Protein AF-A0A662PPU7-F1 (afdb_monomer_lite)

Sequence (134 aa):
MDILRDFSPRLVGSVWRGIIKPRSDIDIEVDYVDPEPIKKRLIENGYALIEEGGVDVPEHLRQGSLWKIKVRTKLGNEAEIILKEHSWYLNPPKCDIFGDVKRGLRLSELLKVLKESPSKLFIPENAFSAARIH

Foldseek 3Di:
DVLCVVQFKFFFDQVLLLRDDVQDATEIEGADQDCPVVVVSCVVVPWAWDDKDADPDPPVVCLQFGMWTWTADPVRGIHIYTYGHPVCQVDADADPQQRHGRNGATPVRQVVCVVPPVSDGDGDPCNCVVVPDD

Radius of gyration: 15.66 Å; chains: 1; bounding box: 38×38×42 Å

Structure (mmCIF, N/CA/C/O backbone):
data_AF-A0A662PPU7-F1
#
_entry.id   AF-A0A662PPU7-F1
#
loop_
_atom_site.group_PDB
_atom_site.id
_atom_site.type_symbol
_atom_site.label_atom_id
_atom_site.label_alt_id
_atom_site.label_comp_id
_atom_site.label_asym_id
_atom_site.label_entity_id
_atom_site.label_seq_id
_atom_site.pdbx_PDB_ins_code
_atom_site.Cartn_x
_atom_site.Cartn_y
_atom_site.Cartn_z
_atom_site.occupancy
_atom_site.B_iso_or_equiv
_atom_site.auth_seq_id
_atom_site.auth_comp_id
_atom_site.auth_asym_id
_atom_site.auth_atom_id
_atom_site.pdbx_PDB_model_num
ATOM 1 N N . MET A 1 1 ? -8.923 2.705 -0.500 1.00 90.75 1 MET A N 1
ATOM 2 C CA . MET A 1 1 ? -8.850 1.415 -1.213 1.00 90.75 1 MET A CA 1
ATOM 3 C C . MET A 1 1 ? -9.865 1.332 -2.352 1.00 90.75 1 MET A C 1
ATOM 5 O O . MET A 1 1 ? -9.449 1.026 -3.454 1.00 90.75 1 MET A O 1
ATOM 9 N N . ASP A 1 2 ? -11.148 1.656 -2.142 1.00 93.69 2 ASP A N 1
ATOM 10 C CA . ASP A 1 2 ? -12.171 1.613 -3.211 1.00 93.69 2 ASP A CA 1
ATOM 11 C C . ASP A 1 2 ? -11.839 2.488 -4.438 1.00 93.69 2 ASP A C 1
ATOM 13 O O . ASP A 1 2 ? -11.918 2.026 -5.570 1.00 93.69 2 ASP A O 1
ATOM 17 N N . ILE A 1 3 ? -11.313 3.700 -4.223 1.00 95.12 3 ILE A N 1
ATOM 18 C CA . ILE A 1 3 ? -10.824 4.577 -5.307 1.00 95.12 3 ILE A CA 1
ATOM 19 C C . ILE A 1 3 ? -9.706 3.961 -6.170 1.00 95.12 3 ILE A C 1
ATOM 21 O O . ILE A 1 3 ? -9.435 4.457 -7.257 1.00 95.12 3 ILE A O 1
ATOM 25 N N . LEU A 1 4 ? -9.046 2.903 -5.687 1.00 96.69 4 LEU A N 1
ATOM 26 C CA . LEU A 1 4 ? -7.973 2.189 -6.381 1.00 96.69 4 LEU A CA 1
ATOM 27 C C . LEU A 1 4 ? -8.459 0.874 -7.007 1.00 96.69 4 LEU A C 1
ATOM 29 O O . LEU A 1 4 ? -7.630 0.076 -7.423 1.00 96.69 4 LEU A O 1
ATOM 33 N N . ARG A 1 5 ? -9.772 0.604 -7.049 1.00 96.12 5 ARG A N 1
ATOM 34 C CA . ARG A 1 5 ? -10.334 -0.705 -7.432 1.00 96.12 5 ARG A CA 1
ATOM 35 C C . ARG A 1 5 ? -9.873 -1.240 -8.788 1.00 96.12 5 ARG A C 1
ATOM 37 O O . ARG A 1 5 ? -9.730 -2.451 -8.923 1.00 96.12 5 ARG A O 1
ATOM 44 N N . ASP A 1 6 ? -9.609 -0.350 -9.739 1.00 95.69 6 ASP A N 1
ATOM 45 C CA . ASP A 1 6 ? -9.176 -0.704 -11.095 1.00 95.69 6 ASP A CA 1
ATOM 46 C C . ASP A 1 6 ? -7.718 -1.203 -11.134 1.00 95.69 6 ASP A C 1
ATOM 48 O O . ASP A 1 6 ? -7.287 -1.772 -12.131 1.00 95.69 6 ASP A O 1
ATOM 52 N N . PHE A 1 7 ? -6.972 -1.040 -10.035 1.00 96.12 7 PHE A N 1
ATOM 53 C CA . PHE A 1 7 ? -5.572 -1.451 -9.874 1.00 96.12 7 PHE A CA 1
ATOM 54 C C . PHE A 1 7 ? -5.420 -2.695 -8.978 1.00 96.12 7 PHE A C 1
ATOM 56 O O . PHE A 1 7 ? -4.365 -2.925 -8.388 1.00 96.12 7 PHE A O 1
ATOM 63 N N . SER A 1 8 ? -6.494 -3.481 -8.820 1.00 94.44 8 SER A N 1
ATOM 64 C CA . SER A 1 8 ? -6.525 -4.715 -8.014 1.00 94.44 8 SER A CA 1
ATOM 65 C C . SER A 1 8 ? -5.930 -4.562 -6.600 1.00 94.44 8 SER A C 1
ATOM 67 O O . SER A 1 8 ? -5.026 -5.310 -6.219 1.00 94.44 8 SER A O 1
ATOM 69 N N . PRO A 1 9 ? -6.426 -3.610 -5.788 1.00 96.00 9 PRO A N 1
ATOM 70 C CA . PRO A 1 9 ? -5.782 -3.246 -4.539 1.00 96.00 9 PRO A CA 1
ATOM 71 C C . PRO A 1 9 ? -5.914 -4.360 -3.497 1.00 96.00 9 PRO A C 1
ATOM 73 O O . PRO A 1 9 ? -6.948 -5.037 -3.401 1.00 96.00 9 PRO A O 1
ATOM 76 N N . ARG A 1 10 ? -4.896 -4.481 -2.643 1.00 94.62 10 ARG A N 1
ATOM 77 C CA . ARG A 1 10 ? -4.871 -5.369 -1.475 1.00 94.62 10 ARG A CA 1
ATOM 78 C C . ARG A 1 10 ? -4.472 -4.599 -0.227 1.00 94.62 10 ARG A C 1
ATOM 80 O O . ARG A 1 10 ? -3.463 -3.908 -0.231 1.00 94.62 10 ARG A O 1
ATOM 87 N N . LEU A 1 11 ? -5.249 -4.737 0.844 1.00 93.38 11 LEU A N 1
ATOM 88 C CA . LEU A 1 11 ? -4.864 -4.244 2.161 1.00 93.38 11 LEU A CA 1
ATOM 89 C C . LEU A 1 11 ? -3.853 -5.227 2.755 1.00 93.38 11 LEU A C 1
ATOM 91 O O . LEU A 1 11 ? -4.165 -6.412 2.913 1.00 93.38 11 LEU A O 1
ATOM 95 N N . VAL A 1 12 ? -2.657 -4.737 3.058 1.00 90.62 12 VAL A N 1
ATOM 96 C CA . VAL A 1 12 ? -1.553 -5.522 3.613 1.00 90.62 12 VAL A CA 1
ATOM 97 C C . VAL A 1 12 ? -1.052 -4.891 4.916 1.00 90.62 12 VAL A C 1
ATOM 99 O O . VAL A 1 12 ? -1.767 -4.120 5.558 1.00 90.62 12 VAL A O 1
ATOM 102 N N . GLY A 1 13 ? 0.116 -5.327 5.390 1.00 84.19 13 GLY A N 1
ATOM 103 C CA . GLY A 1 13 ? 0.721 -4.813 6.614 1.00 84.19 13 GLY A CA 1
ATOM 104 C C . GLY A 1 13 ? 0.041 -5.278 7.901 1.00 84.19 13 GLY A C 1
ATOM 105 O O . GLY A 1 13 ? -0.490 -6.387 7.991 1.00 84.19 13 GLY A O 1
ATOM 106 N N . SER A 1 14 ? 0.111 -4.449 8.937 1.00 77.62 14 SER A N 1
ATOM 107 C CA . SER A 1 14 ? -0.389 -4.801 10.276 1.00 77.62 14 SER A CA 1
ATOM 108 C C . SER A 1 14 ? -1.902 -4.591 10.428 1.00 77.62 14 SER A C 1
ATOM 110 O O . SER A 1 14 ? -2.569 -5.348 11.139 1.00 77.62 14 SER A O 1
ATOM 112 N N . VAL A 1 15 ? -2.468 -3.632 9.689 1.00 78.75 15 VAL A N 1
ATOM 113 C CA . VAL A 1 15 ? -3.876 -3.228 9.810 1.00 78.75 15 VAL A CA 1
ATOM 114 C C . VAL A 1 15 ? -4.832 -4.348 9.408 1.00 78.75 15 VAL A C 1
ATOM 116 O O . VAL A 1 15 ? -5.763 -4.640 10.155 1.00 78.75 15 VAL A O 1
ATOM 119 N N . TRP A 1 16 ? -4.596 -5.047 8.291 1.00 79.25 16 TRP A N 1
ATOM 120 C CA . TRP A 1 16 ? -5.466 -6.175 7.915 1.00 79.25 16 TRP A CA 1
ATOM 121 C C . TRP A 1 16 ? -5.335 -7.376 8.856 1.00 79.25 16 TRP A C 1
ATOM 123 O O . TRP A 1 16 ? -6.227 -8.214 8.880 1.00 79.25 16 TRP A O 1
ATOM 133 N N . ARG A 1 17 ? -4.259 -7.468 9.650 1.00 79.88 17 ARG A N 1
ATOM 134 C CA . ARG A 1 17 ? -4.137 -8.462 10.730 1.00 79.88 17 ARG A CA 1
ATOM 135 C C . ARG A 1 17 ? -4.965 -8.087 11.960 1.00 79.88 17 ARG A C 1
ATOM 137 O O . ARG A 1 17 ? -5.052 -8.890 12.887 1.00 79.88 17 ARG A O 1
ATOM 144 N N . GLY A 1 18 ? -5.573 -6.899 11.958 1.00 71.38 18 GLY A N 1
ATOM 145 C CA . GLY A 1 18 ? -6.276 -6.302 13.089 1.00 71.38 18 GLY A CA 1
ATOM 146 C C . GLY A 1 18 ? -5.328 -5.792 14.180 1.00 71.38 18 GLY A C 1
ATOM 147 O O . GLY A 1 18 ? -5.757 -5.517 15.296 1.00 71.38 18 GLY A O 1
ATOM 148 N N . ILE A 1 19 ? -4.034 -5.655 13.867 1.00 75.00 19 ILE A N 1
ATOM 149 C CA . ILE A 1 19 ? -3.017 -5.134 14.781 1.00 75.00 19 ILE A CA 1
ATOM 150 C C . ILE A 1 19 ? -2.822 -3.653 14.459 1.00 75.00 19 ILE A C 1
ATOM 152 O O . ILE A 1 19 ? -2.047 -3.298 13.575 1.00 75.00 19 ILE A O 1
ATOM 156 N N . ILE A 1 20 ? -3.536 -2.787 15.177 1.00 73.94 20 ILE A N 1
ATOM 157 C CA . ILE A 1 20 ? -3.475 -1.332 14.995 1.00 73.94 20 ILE A CA 1
ATOM 158 C C . ILE A 1 20 ? -2.755 -0.721 16.199 1.00 73.94 20 ILE A C 1
ATOM 160 O O . ILE A 1 20 ? -3.192 -0.875 17.339 1.00 73.94 20 ILE A O 1
ATOM 164 N N . LYS A 1 21 ? -1.644 -0.026 15.953 1.00 72.62 21 LYS A N 1
ATOM 165 C CA . LYS A 1 21 ? -0.910 0.760 16.953 1.00 72.62 21 LYS A CA 1
ATOM 166 C C . LYS A 1 21 ? -1.165 2.254 16.723 1.00 72.62 21 LYS A C 1
ATOM 168 O O . LYS A 1 21 ? -1.486 2.653 15.603 1.00 72.62 21 LYS A O 1
ATOM 173 N N . PRO A 1 22 ? -0.991 3.118 17.741 1.00 62.44 22 PRO A N 1
ATOM 174 C CA . PRO A 1 22 ? -0.925 4.555 17.509 1.00 62.44 22 PRO A CA 1
ATOM 175 C C . PRO A 1 22 ? 0.182 4.835 16.483 1.00 62.44 22 PRO A C 1
ATOM 177 O O . PRO A 1 22 ? 1.336 4.494 16.742 1.00 62.44 22 PRO A O 1
ATOM 180 N N . ARG A 1 23 ? -0.174 5.441 15.339 1.00 68.44 23 ARG A N 1
ATOM 181 C CA . ARG A 1 23 ? 0.670 5.668 14.140 1.00 68.44 23 ARG A CA 1
ATOM 182 C C . ARG A 1 23 ? 0.813 4.500 13.155 1.00 68.44 23 ARG A C 1
ATOM 184 O O . ARG A 1 23 ? 1.655 4.599 12.272 1.00 68.44 23 ARG A O 1
ATOM 191 N N . SER A 1 24 ? 0.017 3.436 13.265 1.00 70.25 24 SER A N 1
ATOM 192 C CA . SER A 1 24 ? -0.115 2.494 12.147 1.00 70.25 24 SER A CA 1
ATOM 193 C C . SER A 1 24 ? -0.587 3.248 10.904 1.00 70.25 24 SER A C 1
ATOM 195 O O . SER A 1 24 ? -1.620 3.919 10.933 1.00 70.25 24 SER A O 1
ATOM 197 N N . ASP A 1 25 ? 0.179 3.135 9.833 1.00 79.00 25 ASP A N 1
ATOM 198 C CA . ASP A 1 25 ? -0.202 3.499 8.481 1.00 79.00 25 ASP A CA 1
ATOM 199 C C . ASP A 1 25 ? -1.098 2.421 7.858 1.00 79.00 25 ASP A C 1
ATOM 201 O O . ASP A 1 25 ? -1.152 1.266 8.287 1.00 79.00 25 ASP A O 1
ATOM 205 N N . ILE A 1 26 ? -1.892 2.836 6.871 1.00 89.44 26 ILE A N 1
ATOM 206 C CA . ILE A 1 26 ? -2.692 1.921 6.059 1.00 89.44 26 ILE A CA 1
ATOM 207 C C . ILE A 1 26 ? -1.829 1.480 4.879 1.00 89.44 26 ILE A C 1
ATOM 209 O O . ILE A 1 26 ? -1.626 2.265 3.954 1.00 89.44 26 ILE A O 1
ATOM 213 N N . ASP A 1 27 ? -1.380 0.228 4.893 1.00 92.56 27 ASP A N 1
ATOM 214 C CA . ASP A 1 27 ? -0.577 -0.342 3.811 1.00 92.56 27 ASP A CA 1
ATOM 215 C C . ASP A 1 27 ? -1.462 -0.949 2.715 1.00 92.56 27 ASP A C 1
ATOM 217 O O . ASP A 1 27 ? -2.263 -1.862 2.956 1.00 92.56 27 ASP A O 1
ATOM 221 N N . ILE A 1 28 ? -1.312 -0.463 1.487 1.00 95.50 28 ILE A N 1
ATOM 222 C CA . ILE A 1 28 ? -2.025 -0.954 0.308 1.00 95.50 28 ILE A CA 1
ATOM 223 C C . ILE A 1 28 ? -1.005 -1.368 -0.750 1.00 95.50 28 ILE A C 1
ATOM 225 O O . ILE A 1 28 ? -0.137 -0.595 -1.130 1.00 95.50 28 ILE A O 1
ATOM 229 N N . GLU A 1 29 ? -1.153 -2.571 -1.287 1.00 96.00 29 GLU A N 1
ATOM 230 C CA . GLU A 1 29 ? -0.448 -3.000 -2.495 1.00 96.00 29 GLU A CA 1
ATOM 231 C C . GLU A 1 29 ? -1.384 -2.917 -3.705 1.00 96.00 29 GLU A C 1
ATOM 233 O O . GLU A 1 29 ? -2.584 -3.180 -3.582 1.00 96.00 29 GLU A O 1
ATOM 238 N N . VAL A 1 30 ? -0.841 -2.581 -4.873 1.00 97.19 30 VAL A N 1
ATOM 239 C CA . VAL A 1 30 ? -1.560 -2.575 -6.155 1.00 97.19 30 VAL A CA 1
ATOM 240 C C . VAL A 1 30 ? -0.759 -3.306 -7.227 1.00 97.19 30 VAL A C 1
ATOM 242 O O . VAL A 1 30 ? 0.466 -3.198 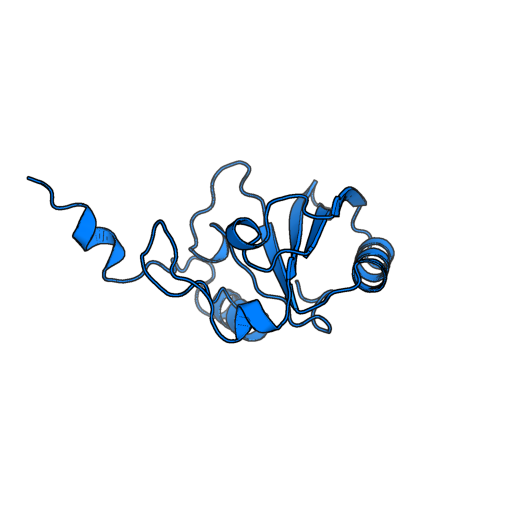-7.286 1.00 97.19 30 VAL A O 1
ATOM 245 N N . ASP A 1 31 ? -1.473 -4.031 -8.083 1.00 95.06 31 ASP A N 1
ATOM 246 C CA . ASP A 1 31 ? -0.907 -4.786 -9.202 1.00 95.06 31 ASP A CA 1
ATOM 247 C C . ASP A 1 31 ? -0.855 -3.895 -10.443 1.00 95.06 31 ASP A C 1
ATOM 249 O O . ASP A 1 31 ? -1.758 -3.893 -11.286 1.00 95.06 31 ASP A O 1
ATOM 253 N N . TYR A 1 32 ? 0.147 -3.020 -10.470 1.00 95.69 32 TYR A 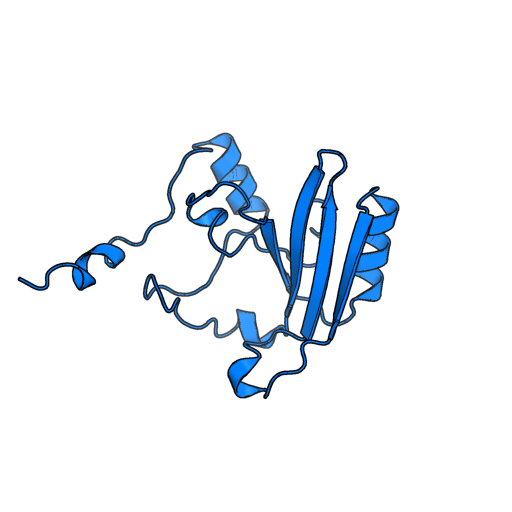N 1
ATOM 254 C CA . TYR A 1 32 ? 0.296 -2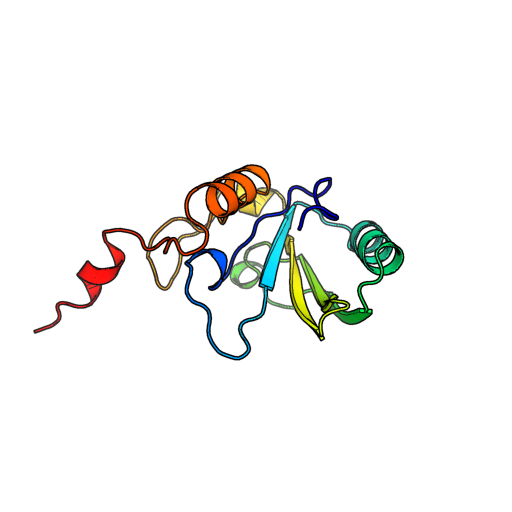.007 -11.502 1.00 95.69 32 TYR A CA 1
ATOM 255 C C . TYR A 1 32 ? 1.728 -1.476 -11.523 1.00 95.69 32 TYR A C 1
ATOM 257 O O . TYR A 1 32 ? 2.350 -1.330 -10.474 1.00 95.69 32 TYR A O 1
ATOM 265 N N . VAL A 1 33 ? 2.244 -1.168 -12.712 1.00 94.19 33 VAL A N 1
ATOM 266 C CA . VAL A 1 33 ? 3.654 -0.776 -12.895 1.00 94.19 33 VAL A CA 1
ATOM 267 C C . VAL A 1 33 ? 3.856 0.730 -13.058 1.00 94.19 33 VAL A C 1
ATOM 269 O O . VAL A 1 33 ? 4.899 1.245 -12.668 1.00 94.19 33 VAL A O 1
ATOM 272 N N . ASP A 1 34 ? 2.867 1.442 -13.605 1.00 96.31 34 ASP A N 1
ATOM 273 C CA . ASP A 1 34 ? 2.953 2.881 -13.874 1.00 96.31 34 ASP A CA 1
ATOM 274 C C . ASP A 1 34 ? 2.333 3.697 -12.718 1.00 96.31 34 ASP A C 1
ATOM 276 O O . ASP A 1 34 ? 1.131 3.588 -12.462 1.00 96.31 34 ASP A O 1
ATOM 280 N N . PRO A 1 35 ? 3.100 4.527 -11.991 1.00 97.25 35 PRO A N 1
ATOM 281 C CA . PRO A 1 35 ? 2.560 5.318 -10.888 1.00 97.25 35 PRO A CA 1
ATOM 282 C C . PRO A 1 35 ? 1.591 6.424 -11.328 1.00 97.25 35 PRO A C 1
ATOM 284 O O . PRO A 1 35 ? 0.744 6.826 -10.526 1.00 97.25 35 PRO A O 1
ATOM 287 N N . GLU A 1 36 ? 1.663 6.926 -12.564 1.00 97.69 36 GLU A N 1
ATOM 288 C CA . GLU A 1 36 ? 0.939 8.142 -12.964 1.00 97.69 36 GLU A CA 1
ATOM 289 C C . GLU A 1 36 ? -0.596 8.015 -12.887 1.00 97.69 36 GLU A C 1
ATOM 291 O O . GLU A 1 36 ? -1.235 8.875 -12.264 1.00 97.69 36 GLU A O 1
ATOM 296 N N . PRO A 1 37 ? -1.239 6.947 -13.408 1.00 97.88 37 PRO A N 1
ATOM 297 C CA . PRO A 1 37 ? -2.687 6.770 -13.292 1.00 97.88 37 PRO A CA 1
ATOM 298 C C . PRO A 1 37 ? -3.168 6.691 -11.841 1.00 97.88 37 PRO A C 1
ATOM 300 O O . PRO A 1 37 ? -4.241 7.204 -11.509 1.00 97.88 37 PRO A O 1
ATOM 303 N N . ILE A 1 38 ? -2.369 6.083 -10.962 1.00 97.88 38 ILE A N 1
ATOM 304 C CA . ILE A 1 38 ? -2.688 5.956 -9.539 1.00 97.88 38 ILE A CA 1
ATOM 305 C C . ILE A 1 38 ? -2.572 7.317 -8.849 1.00 97.88 38 ILE A C 1
ATOM 307 O O . ILE A 1 38 ? -3.488 7.713 -8.126 1.00 97.88 38 ILE A O 1
ATOM 311 N N . LYS A 1 39 ? -1.491 8.067 -9.098 1.00 97.69 39 LYS A N 1
ATOM 312 C CA . LYS A 1 39 ? -1.302 9.416 -8.542 1.00 97.69 39 LYS A CA 1
ATOM 313 C C . LYS A 1 39 ? -2.407 10.360 -8.962 1.00 97.69 39 LYS A C 1
ATOM 315 O O . LYS A 1 39 ? -3.007 11.013 -8.109 1.00 97.69 39 LYS A O 1
ATOM 320 N N . LYS A 1 40 ? -2.723 10.381 -10.257 1.00 97.50 40 LYS A N 1
ATOM 321 C CA . LYS A 1 40 ? -3.823 11.178 -10.796 1.00 97.50 40 LYS A CA 1
ATOM 322 C C . LYS A 1 40 ? -5.131 10.847 -10.079 1.00 97.50 40 LYS A C 1
ATOM 324 O O . LYS A 1 40 ? -5.786 11.750 -9.564 1.00 97.50 40 LYS A O 1
ATOM 329 N N . ARG A 1 41 ? -5.459 9.556 -9.945 1.00 97.62 41 ARG A N 1
ATOM 330 C CA . ARG A 1 41 ? -6.658 9.099 -9.230 1.00 97.62 41 ARG A CA 1
ATOM 331 C C . ARG A 1 41 ? -6.678 9.565 -7.772 1.00 97.62 41 ARG A C 1
ATOM 333 O O . ARG A 1 41 ? -7.722 10.002 -7.293 1.00 97.62 41 ARG A O 1
ATOM 340 N N . LEU A 1 42 ? -5.554 9.476 -7.062 1.00 96.69 42 LEU A N 1
ATOM 341 C CA . LEU A 1 42 ? -5.436 9.913 -5.667 1.00 96.69 42 LEU A CA 1
ATOM 342 C C . LEU A 1 42 ? -5.666 11.426 -5.531 1.00 96.69 42 LEU A C 1
ATOM 344 O O . LEU A 1 42 ? -6.487 11.851 -4.716 1.00 96.69 42 LEU A O 1
ATOM 348 N N . ILE A 1 43 ? -5.005 12.232 -6.360 1.00 95.81 43 ILE A N 1
ATOM 349 C CA . ILE A 1 43 ? -5.113 13.696 -6.329 1.00 95.81 43 ILE A CA 1
ATOM 350 C C . ILE A 1 43 ? -6.542 14.144 -6.665 1.00 95.81 43 ILE A C 1
ATOM 352 O O . ILE A 1 43 ? -7.129 14.926 -5.917 1.00 95.81 43 ILE A O 1
ATOM 356 N N . GLU A 1 44 ? -7.145 13.595 -7.725 1.00 96.62 44 GLU A N 1
ATOM 357 C CA . GLU A 1 44 ? -8.526 13.903 -8.136 1.00 96.62 44 GLU A CA 1
ATOM 358 C C . GLU A 1 44 ? -9.559 13.582 -7.043 1.00 96.62 44 GLU A C 1
ATOM 360 O O . GLU A 1 44 ? -10.603 14.225 -6.960 1.00 96.62 44 GLU A O 1
ATOM 365 N N . ASN A 1 45 ? -9.261 12.621 -6.163 1.00 95.81 45 ASN A N 1
ATOM 366 C CA . ASN A 1 45 ? -10.125 12.245 -5.041 1.00 95.81 45 ASN A CA 1
ATOM 367 C C . ASN A 1 45 ? -9.781 12.981 -3.727 1.00 95.81 45 ASN A C 1
ATOM 369 O O . ASN A 1 45 ? -10.364 12.702 -2.675 1.00 95.81 45 ASN A O 1
ATOM 373 N N . GLY A 1 46 ? -8.879 13.966 -3.777 1.00 94.44 46 GLY A N 1
ATOM 374 C CA . GLY A 1 46 ? -8.550 14.845 -2.656 1.00 94.44 46 GLY A CA 1
ATOM 375 C C . GLY A 1 46 ? -7.635 14.217 -1.605 1.00 94.44 46 GLY A C 1
ATOM 376 O O . GLY A 1 46 ? -7.736 14.574 -0.429 1.00 94.44 46 GLY A O 1
ATOM 377 N N . TYR A 1 47 ? -6.780 13.277 -2.008 1.00 95.69 47 TYR A N 1
ATOM 378 C CA . TYR A 1 47 ? -5.668 12.799 -1.189 1.00 95.69 47 TYR A CA 1
ATOM 379 C C . TYR A 1 47 ? -4.458 13.712 -1.404 1.00 95.69 47 TYR A C 1
ATOM 381 O O . TYR A 1 47 ? -4.095 14.011 -2.541 1.00 95.69 47 TYR A O 1
ATOM 389 N N . ALA A 1 48 ? -3.823 14.149 -0.318 1.00 96.50 48 ALA A N 1
ATOM 390 C CA . ALA A 1 48 ? -2.604 14.945 -0.404 1.00 96.50 48 ALA A CA 1
ATOM 391 C C . ALA A 1 48 ? -1.402 14.016 -0.592 1.00 96.50 48 ALA A C 1
ATOM 393 O O . ALA A 1 48 ? -1.151 13.162 0.260 1.00 96.50 48 ALA A O 1
ATOM 394 N N . LEU A 1 49 ? -0.663 14.184 -1.688 1.00 96.88 49 LEU A N 1
ATOM 395 C CA . LEU A 1 49 ? 0.592 13.473 -1.917 1.00 96.88 49 LEU A CA 1
ATOM 396 C C . LEU A 1 49 ? 1.653 13.996 -0.938 1.00 96.88 49 LEU A C 1
ATOM 398 O O . LEU A 1 49 ? 1.923 15.194 -0.907 1.00 96.88 49 LEU A O 1
ATOM 402 N N . ILE A 1 50 ? 2.203 13.108 -0.107 1.00 96.38 50 ILE A N 1
ATOM 403 C CA . ILE A 1 50 ? 3.238 13.439 0.883 1.00 96.38 50 ILE A CA 1
ATOM 404 C C . ILE A 1 50 ? 4.620 13.148 0.301 1.00 96.38 50 ILE A C 1
ATOM 406 O O . ILE A 1 50 ? 5.517 13.980 0.387 1.00 96.38 50 ILE A O 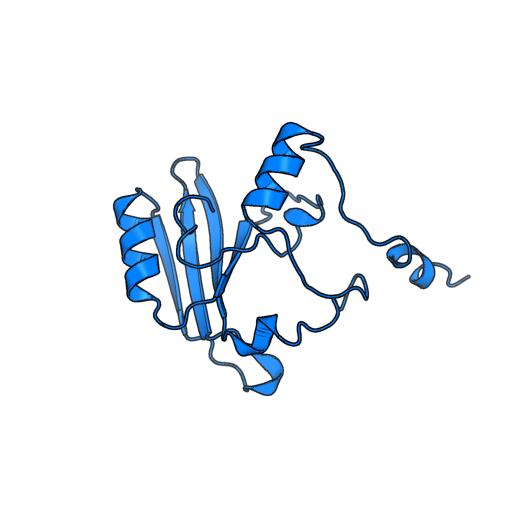1
ATOM 410 N N . GLU A 1 51 ? 4.787 11.950 -0.250 1.00 96.19 51 GLU A N 1
ATOM 411 C CA . GLU A 1 51 ? 6.064 11.425 -0.722 1.00 96.19 51 GLU A CA 1
ATOM 412 C C . GLU A 1 51 ? 5.793 10.423 -1.841 1.00 96.19 51 GLU A C 1
ATOM 414 O O . GLU A 1 51 ? 4.785 9.713 -1.818 1.00 96.19 51 GLU A O 1
ATOM 419 N N . GLU A 1 52 ? 6.690 10.346 -2.812 1.00 96.56 52 GLU A N 1
ATOM 420 C CA . GLU A 1 52 ? 6.700 9.265 -3.784 1.00 96.56 52 GLU A CA 1
ATOM 421 C C . GLU A 1 52 ? 8.122 8.960 -4.251 1.00 96.56 52 GLU A C 1
ATOM 423 O O . GLU A 1 52 ? 9.005 9.816 -4.173 1.00 96.56 52 GLU A O 1
ATOM 428 N N . GLY A 1 53 ? 8.335 7.755 -4.769 1.00 97.25 53 GLY A N 1
ATOM 429 C CA . GLY A 1 53 ? 9.597 7.402 -5.397 1.00 97.25 53 GLY A CA 1
ATOM 430 C C . GLY A 1 53 ? 9.667 5.951 -5.843 1.00 97.25 53 GLY A C 1
ATOM 431 O O . GLY A 1 53 ? 8.950 5.079 -5.340 1.00 97.25 53 GLY A O 1
ATOM 432 N N . GLY A 1 54 ? 10.570 5.699 -6.787 1.00 96.81 54 GLY A N 1
ATOM 433 C CA . GLY A 1 54 ? 10.958 4.346 -7.158 1.00 96.81 54 GLY A CA 1
ATOM 434 C C . GLY A 1 54 ? 11.602 3.624 -5.978 1.00 96.81 54 GLY A C 1
ATOM 435 O O . GLY A 1 54 ? 12.321 4.219 -5.176 1.00 96.81 54 GLY A O 1
ATOM 436 N N . VAL A 1 55 ? 11.345 2.325 -5.870 1.00 95.38 55 VAL A N 1
ATOM 437 C CA . VAL A 1 55 ? 12.001 1.489 -4.865 1.00 95.38 55 VAL A CA 1
ATOM 438 C C . VAL A 1 55 ? 13.419 1.183 -5.347 1.00 95.38 55 VAL A C 1
ATOM 440 O O . VAL A 1 55 ? 13.597 0.463 -6.328 1.00 95.38 55 VAL A O 1
ATOM 443 N N . ASP A 1 56 ? 14.430 1.722 -4.666 1.00 93.00 56 ASP A N 1
ATOM 444 C CA . ASP A 1 56 ? 15.843 1.525 -5.011 1.00 93.00 56 ASP A CA 1
ATOM 445 C C . ASP A 1 56 ? 16.523 0.543 -4.051 1.00 93.00 56 ASP A C 1
ATOM 447 O O . ASP A 1 56 ? 17.290 0.902 -3.159 1.00 93.00 56 ASP A O 1
ATOM 451 N N . VAL A 1 57 ? 16.168 -0.734 -4.195 1.00 92.12 57 VAL A N 1
ATOM 452 C CA . VAL A 1 57 ? 16.849 -1.844 -3.519 1.00 92.12 57 VAL A CA 1
ATOM 453 C C . VAL A 1 57 ? 17.185 -2.945 -4.532 1.00 92.12 57 VAL A C 1
ATOM 455 O O . VAL A 1 57 ? 16.514 -3.045 -5.572 1.00 92.12 57 VAL A O 1
ATOM 458 N N . PRO A 1 58 ? 18.188 -3.801 -4.250 1.00 92.12 58 PRO A N 1
ATOM 459 C CA . PRO A 1 58 ? 18.476 -4.976 -5.069 1.00 92.12 58 PRO A CA 1
ATOM 460 C C . PRO A 1 58 ? 17.222 -5.819 -5.343 1.00 92.12 58 PRO A C 1
ATOM 462 O O . PRO A 1 58 ? 16.392 -6.002 -4.455 1.00 92.12 58 PRO A O 1
ATOM 465 N N . GLU A 1 59 ? 17.096 -6.367 -6.554 1.00 86.31 59 GLU A N 1
ATOM 466 C CA . GLU A 1 59 ? 15.903 -7.097 -7.027 1.00 86.31 59 GLU A CA 1
ATOM 467 C C . GLU A 1 59 ? 15.427 -8.188 -6.052 1.00 86.31 59 GLU A C 1
ATOM 469 O O . GLU A 1 59 ? 14.250 -8.253 -5.704 1.00 86.31 59 GLU A O 1
ATOM 474 N N . HIS A 1 60 ? 16.355 -8.975 -5.503 1.00 84.50 60 HIS A N 1
ATOM 475 C CA . HIS A 1 60 ? 16.042 -10.033 -4.537 1.00 84.50 60 HIS A CA 1
ATOM 476 C C . HIS A 1 60 ? 15.470 -9.517 -3.199 1.00 84.50 60 HIS A C 1
ATOM 478 O O . HIS A 1 60 ? 14.778 -10.260 -2.507 1.00 84.50 60 HIS A O 1
ATOM 484 N N . LEU A 1 61 ? 15.726 -8.255 -2.830 1.00 87.50 61 LEU A N 1
ATOM 485 C CA . LEU A 1 61 ? 15.171 -7.606 -1.630 1.00 87.50 61 LEU A CA 1
ATOM 486 C C . LEU A 1 61 ? 13.895 -6.818 -1.923 1.00 87.50 61 LEU A C 1
ATOM 488 O O . LEU A 1 61 ? 13.106 -6.551 -1.018 1.00 87.50 61 LEU A O 1
ATOM 492 N N . ARG A 1 62 ? 13.689 -6.458 -3.190 1.00 90.12 62 ARG A N 1
ATOM 493 C CA . ARG A 1 62 ? 12.604 -5.598 -3.661 1.00 90.12 62 ARG A CA 1
ATOM 494 C C . ARG A 1 62 ? 11.228 -6.203 -3.423 1.00 90.12 62 ARG A C 1
ATO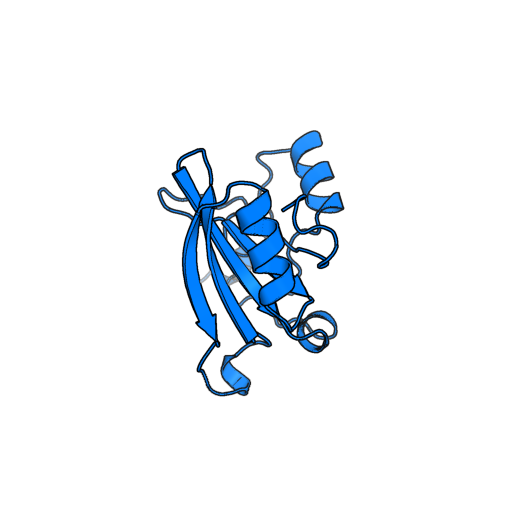M 496 O O . ARG A 1 62 ? 10.256 -5.462 -3.269 1.00 90.12 62 ARG A O 1
ATOM 503 N N . GLN A 1 63 ? 11.135 -7.535 -3.365 1.00 89.12 63 GLN A N 1
ATOM 504 C CA . GLN A 1 63 ? 9.871 -8.232 -3.109 1.00 89.12 63 GLN A CA 1
ATOM 505 C C . GLN A 1 63 ? 8.773 -7.778 -4.097 1.00 89.12 63 GLN A C 1
ATOM 507 O O . GLN A 1 63 ? 7.649 -7.457 -3.707 1.00 89.12 63 GLN A O 1
ATOM 512 N N . GLY A 1 64 ? 9.154 -7.656 -5.375 1.00 92.62 64 GLY A N 1
ATOM 513 C CA . GLY A 1 64 ? 8.299 -7.175 -6.463 1.00 92.62 64 GLY A CA 1
ATOM 514 C C . GLY A 1 64 ? 7.899 -5.696 -6.394 1.00 92.62 64 GLY A C 1
ATOM 515 O O . GLY A 1 64 ? 7.133 -5.256 -7.238 1.00 92.62 64 GLY A O 1
ATOM 516 N N . SER A 1 65 ? 8.366 -4.919 -5.412 1.00 95.12 65 SER A N 1
ATOM 517 C CA . SER A 1 65 ? 7.981 -3.511 -5.220 1.00 95.12 65 SER A CA 1
ATOM 518 C C . SER A 1 65 ? 8.643 -2.578 -6.236 1.00 95.12 65 SER A C 1
ATOM 520 O O . SER A 1 65 ? 9.862 -2.511 -6.331 1.00 95.12 65 SER A O 1
ATOM 522 N N . LEU A 1 66 ? 7.861 -1.797 -6.967 1.00 96.62 66 LEU A N 1
ATOM 523 C CA . LEU A 1 66 ? 8.356 -0.924 -8.033 1.00 96.62 66 LEU A CA 1
ATOM 524 C C . LEU A 1 66 ? 8.392 0.540 -7.610 1.00 96.62 66 LEU A C 1
ATOM 526 O O . LEU A 1 66 ? 9.394 1.227 -7.806 1.00 96.62 66 LEU A O 1
ATOM 530 N N . TRP A 1 67 ? 7.305 1.002 -6.999 1.00 97.94 67 TRP A N 1
ATOM 531 C CA . TRP A 1 67 ? 7.103 2.399 -6.640 1.00 97.94 67 TRP A CA 1
ATOM 532 C C . TRP A 1 67 ? 6.368 2.495 -5.313 1.00 97.94 67 TRP A C 1
ATOM 534 O O . TRP A 1 67 ? 5.501 1.671 -5.012 1.00 97.94 67 TRP A O 1
ATOM 544 N N . LYS A 1 68 ? 6.692 3.523 -4.539 1.00 97.56 68 LYS A N 1
ATOM 545 C CA . LYS A 1 68 ? 6.039 3.848 -3.277 1.00 97.56 68 LYS A CA 1
ATOM 546 C C . LYS A 1 68 ? 5.382 5.214 -3.388 1.00 97.56 68 LYS A C 1
ATOM 548 O O . LYS A 1 68 ? 5.982 6.157 -3.892 1.00 97.56 68 LYS A O 1
ATOM 553 N N . ILE A 1 69 ? 4.149 5.312 -2.906 1.00 97.75 69 ILE A N 1
ATOM 554 C CA . ILE A 1 69 ? 3.370 6.548 -2.838 1.00 97.75 69 ILE A CA 1
ATOM 555 C C . ILE A 1 69 ? 2.830 6.669 -1.419 1.00 97.75 69 ILE A C 1
ATOM 557 O O . ILE A 1 69 ? 2.091 5.806 -0.954 1.00 97.75 69 ILE A O 1
ATOM 561 N N . LYS A 1 70 ? 3.153 7.761 -0.737 1.00 96.88 70 LYS A N 1
ATOM 562 C CA . LYS A 1 70 ? 2.623 8.085 0.582 1.00 96.88 70 LYS A CA 1
ATOM 563 C C . LYS A 1 70 ? 1.629 9.230 0.468 1.00 96.88 70 LYS A C 1
ATOM 565 O O . LYS A 1 70 ? 1.943 10.281 -0.090 1.00 96.88 70 LYS A O 1
ATOM 570 N N . VAL A 1 71 ? 0.431 9.048 1.018 1.00 96.31 71 VAL A N 1
ATOM 571 C CA . VAL A 1 71 ? -0.636 10.056 0.968 1.00 96.31 71 VAL A CA 1
ATOM 572 C C . VAL A 1 71 ? -1.239 10.343 2.334 1.00 96.31 71 VAL A C 1
ATOM 574 O O . VAL A 1 71 ? -1.282 9.477 3.208 1.00 96.31 71 VAL A O 1
ATOM 577 N N . ARG A 1 72 ? -1.781 11.553 2.493 1.00 94.62 72 ARG A N 1
ATOM 578 C CA . ARG A 1 72 ? -2.652 11.924 3.611 1.00 94.62 72 ARG A CA 1
ATOM 579 C C . ARG A 1 72 ? -4.103 11.973 3.158 1.00 94.62 72 ARG A C 1
ATOM 581 O O . ARG A 1 72 ? -4.436 12.581 2.141 1.00 94.62 72 ARG A O 1
ATOM 588 N N . THR A 1 73 ? -4.979 11.361 3.943 1.00 88.88 73 THR A N 1
ATOM 589 C CA . THR A 1 73 ? -6.432 11.471 3.784 1.00 88.88 73 THR A CA 1
ATOM 590 C C . THR A 1 73 ? -6.945 12.812 4.313 1.00 88.88 73 THR A C 1
ATOM 592 O O . THR A 1 73 ? -6.297 13.456 5.137 1.00 88.88 73 THR A O 1
ATOM 595 N N . LYS A 1 74 ? -8.168 13.199 3.924 1.00 85.81 74 LYS A N 1
ATOM 596 C CA . LYS A 1 74 ? -8.852 14.398 4.452 1.00 85.81 74 LYS A CA 1
ATOM 597 C C . LYS A 1 74 ? -9.048 14.375 5.975 1.00 85.81 74 LYS A C 1
ATOM 599 O O . LYS A 1 74 ? -9.180 15.426 6.585 1.00 85.81 74 LYS A O 1
ATOM 604 N N . LEU A 1 75 ? -9.056 13.183 6.577 1.00 85.75 75 LEU A N 1
ATOM 605 C CA . LEU A 1 75 ? -9.175 12.979 8.025 1.00 85.75 75 LEU A CA 1
ATOM 606 C C . LEU A 1 75 ? -7.815 12.987 8.746 1.00 85.75 75 LEU A C 1
ATOM 608 O O . LEU A 1 75 ? -7.758 12.722 9.940 1.00 85.75 75 LEU A O 1
ATOM 612 N N . GLY A 1 76 ? -6.715 13.243 8.032 1.00 87.12 76 GLY A N 1
ATOM 613 C CA . GLY A 1 76 ? -5.366 13.298 8.598 1.00 87.12 76 GLY A CA 1
ATOM 614 C C . GLY A 1 76 ? -4.640 11.953 8.679 1.00 87.12 76 GLY A C 1
ATOM 615 O O . GLY A 1 76 ? -3.434 11.948 8.902 1.00 87.12 76 GLY A O 1
ATOM 616 N N . ASN A 1 77 ? -5.323 10.827 8.438 1.00 86.56 77 ASN A N 1
ATOM 617 C CA . ASN A 1 77 ? -4.685 9.504 8.404 1.00 86.56 77 ASN A CA 1
ATOM 618 C C . ASN A 1 77 ? -3.725 9.385 7.218 1.00 86.56 77 ASN A C 1
ATOM 620 O O . ASN A 1 77 ? -4.024 9.908 6.140 1.00 86.56 77 ASN A O 1
ATOM 624 N N . GLU A 1 78 ? -2.629 8.653 7.397 1.00 91.75 78 GLU A N 1
ATOM 625 C CA . GLU A 1 78 ? -1.662 8.357 6.339 1.00 91.75 78 GLU A CA 1
ATOM 626 C C . GLU A 1 78 ? -1.902 6.963 5.752 1.00 91.75 78 GLU A C 1
ATOM 628 O O . GLU A 1 78 ? -2.310 6.032 6.451 1.00 91.75 78 GLU A O 1
ATOM 633 N N . ALA A 1 79 ? -1.665 6.835 4.451 1.00 93.06 79 ALA A N 1
ATOM 634 C CA . ALA A 1 79 ? -1.669 5.561 3.752 1.00 93.06 79 ALA A CA 1
ATOM 635 C C . ALA A 1 79 ? -0.425 5.455 2.870 1.00 93.06 79 ALA A C 1
ATOM 637 O O . ALA A 1 79 ? -0.023 6.432 2.229 1.00 93.06 79 ALA A O 1
ATOM 638 N N . GLU A 1 80 ? 0.145 4.260 2.832 1.00 95.69 80 GLU A N 1
ATOM 639 C CA . GLU A 1 80 ? 1.227 3.882 1.939 1.00 95.69 80 GLU A CA 1
ATOM 640 C C . GLU A 1 80 ? 0.662 2.986 0.838 1.00 95.69 80 GLU A C 1
ATOM 642 O O . GLU A 1 80 ? -0.057 2.023 1.101 1.00 95.69 80 GLU A O 1
ATOM 647 N N . ILE A 1 81 ? 0.956 3.332 -0.411 1.00 97.19 81 ILE A N 1
ATOM 648 C CA . ILE A 1 81 ? 0.591 2.557 -1.588 1.00 97.19 81 ILE A CA 1
ATOM 649 C C . ILE A 1 81 ? 1.873 2.079 -2.257 1.00 97.19 81 ILE A C 1
ATOM 651 O O . ILE A 1 81 ? 2.686 2.893 -2.696 1.00 97.19 81 ILE A O 1
ATOM 655 N N . ILE A 1 82 ? 2.033 0.762 -2.353 1.00 97.00 82 ILE A N 1
ATOM 656 C CA . ILE A 1 82 ? 3.146 0.112 -3.040 1.00 97.00 82 ILE A CA 1
ATOM 657 C C . ILE A 1 82 ? 2.647 -0.497 -4.344 1.00 97.00 82 ILE A C 1
ATOM 659 O O . ILE A 1 82 ? 1.767 -1.359 -4.353 1.00 97.00 82 ILE A O 1
ATOM 663 N N . LEU A 1 83 ? 3.239 -0.062 -5.448 1.00 97.62 83 LEU A N 1
ATOM 664 C CA . LEU A 1 83 ? 3.069 -0.685 -6.752 1.00 97.62 83 LEU A CA 1
ATOM 665 C C . LEU A 1 83 ? 3.935 -1.936 -6.814 1.00 97.62 83 LEU A C 1
ATOM 667 O O . LEU A 1 83 ? 5.120 -1.869 -6.472 1.00 97.62 83 LEU A O 1
ATOM 671 N N . LYS A 1 84 ? 3.366 -3.058 -7.255 1.00 95.12 84 LYS A N 1
ATOM 672 C CA . LYS A 1 84 ? 4.095 -4.318 -7.401 1.00 95.12 84 LYS A CA 1
ATOM 673 C C . LYS A 1 84 ? 3.985 -4.914 -8.792 1.00 95.12 84 LYS A C 1
ATOM 675 O O . LYS A 1 84 ? 2.990 -4.738 -9.487 1.00 95.12 84 LYS A O 1
ATOM 680 N N . GLU A 1 85 ? 5.019 -5.658 -9.165 1.00 93.38 85 GLU A N 1
ATOM 681 C CA . GLU A 1 85 ? 5.011 -6.530 -10.334 1.00 93.38 85 GLU A CA 1
ATOM 682 C C . GLU A 1 85 ? 3.936 -7.613 -10.211 1.00 93.38 85 GLU A C 1
ATOM 684 O O . GLU A 1 85 ? 3.766 -8.213 -9.150 1.00 93.38 85 GLU A O 1
ATOM 689 N N . HIS A 1 86 ? 3.284 -7.954 -11.323 1.00 91.69 86 HIS A N 1
ATOM 690 C CA . HIS A 1 86 ? 2.279 -9.019 -11.346 1.00 91.69 86 HIS A CA 1
ATOM 691 C C . HIS A 1 86 ? 2.824 -10.378 -10.864 1.00 91.69 86 HIS A C 1
ATOM 693 O O . HIS A 1 86 ? 2.138 -11.135 -10.172 1.00 91.69 86 HIS A O 1
ATOM 699 N N . SER A 1 87 ? 4.092 -10.673 -11.182 1.00 89.56 87 SER A N 1
ATOM 700 C CA . SER A 1 87 ? 4.821 -11.886 -10.777 1.00 89.56 87 SER A CA 1
ATOM 701 C C . SER A 1 87 ? 4.785 -12.126 -9.261 1.00 89.56 87 SER A C 1
ATOM 703 O O . SER A 1 87 ? 4.690 -13.275 -8.820 1.00 89.56 87 SER A O 1
ATOM 705 N N . TRP A 1 88 ? 4.779 -11.051 -8.465 1.00 88.38 88 TRP A N 1
ATOM 706 C CA . TRP A 1 88 ? 4.688 -11.090 -7.007 1.00 88.38 88 TRP A CA 1
ATOM 707 C C . TRP A 1 88 ? 3.429 -11.807 -6.511 1.00 88.38 88 TRP A C 1
ATOM 709 O O . TRP A 1 88 ? 3.464 -12.532 -5.517 1.00 88.38 88 TRP A O 1
ATOM 719 N N . TYR A 1 89 ? 2.311 -11.639 -7.217 1.00 86.94 89 TYR A N 1
ATOM 720 C CA . TYR A 1 89 ? 1.026 -12.219 -6.833 1.00 86.94 89 TYR A CA 1
ATOM 721 C C . TYR A 1 89 ? 0.855 -13.665 -7.295 1.00 86.94 89 TYR A C 1
ATOM 723 O O . TYR A 1 89 ? 0.012 -14.377 -6.744 1.00 86.94 89 TYR A O 1
ATOM 731 N N . LEU A 1 90 ? 1.653 -14.111 -8.269 1.00 87.06 90 LEU A N 1
ATOM 732 C CA . LEU A 1 90 ? 1.669 -15.503 -8.720 1.00 87.06 90 LEU A CA 1
ATOM 733 C C . LEU A 1 90 ? 2.361 -16.407 -7.693 1.00 87.06 90 LEU A C 1
ATOM 735 O O . LEU A 1 90 ? 1.905 -17.523 -7.459 1.00 87.06 90 LEU A O 1
ATOM 739 N N . ASN A 1 91 ? 3.422 -15.909 -7.046 1.00 83.19 91 ASN A N 1
ATOM 740 C CA . ASN A 1 91 ? 4.203 -16.647 -6.049 1.00 83.19 91 ASN A CA 1
ATOM 741 C C . ASN A 1 91 ? 4.495 -15.792 -4.798 1.00 83.19 91 ASN A C 1
ATOM 743 O O . ASN A 1 91 ? 5.654 -15.474 -4.523 1.00 83.19 91 ASN A O 1
ATOM 747 N N . PRO A 1 92 ? 3.464 -15.412 -4.022 1.00 82.56 92 PRO A N 1
ATOM 748 C CA . PRO A 1 92 ? 3.642 -14.571 -2.844 1.00 82.56 92 PRO A CA 1
ATOM 749 C C . PRO A 1 92 ? 4.498 -15.278 -1.780 1.00 82.56 92 PRO A C 1
ATOM 751 O O . PRO A 1 92 ? 4.226 -16.440 -1.447 1.00 82.56 92 PRO A O 1
ATOM 754 N N . PRO A 1 93 ? 5.502 -14.606 -1.189 1.00 80.06 93 PRO A N 1
ATOM 755 C CA . PRO A 1 93 ? 6.332 -15.221 -0.168 1.00 80.06 93 PRO A CA 1
ATOM 756 C C . PRO A 1 93 ? 5.580 -15.382 1.152 1.00 80.06 93 PRO A C 1
ATOM 758 O O . PRO A 1 93 ? 4.489 -14.843 1.380 1.00 80.06 93 PRO A O 1
ATOM 761 N N . LYS A 1 94 ? 6.204 -16.131 2.059 1.00 83.62 94 LYS A N 1
ATOM 762 C CA . LYS A 1 94 ? 5.732 -16.261 3.435 1.00 83.62 94 LYS A CA 1
ATOM 763 C C . LYS A 1 94 ? 5.986 -14.977 4.219 1.00 83.62 94 LYS A C 1
ATOM 765 O O . LYS A 1 94 ? 6.920 -14.227 3.953 1.00 83.62 94 LYS A O 1
ATOM 770 N N . CYS A 1 95 ? 5.120 -14.716 5.184 1.00 76.88 95 CYS A N 1
ATOM 771 C CA . CYS A 1 95 ? 5.288 -13.676 6.173 1.00 76.88 95 CYS A CA 1
ATOM 772 C C . CYS A 1 95 ? 6.395 -14.067 7.145 1.00 76.88 95 CYS A C 1
ATOM 774 O O . CYS A 1 95 ? 6.332 -15.134 7.743 1.00 76.88 95 CYS A O 1
ATOM 776 N N . ASP A 1 96 ? 7.361 -13.176 7.345 1.00 76.69 96 ASP A N 1
ATOM 777 C CA . ASP A 1 96 ? 8.503 -13.417 8.233 1.00 76.69 96 ASP A CA 1
ATOM 778 C C . ASP A 1 96 ? 8.076 -13.544 9.706 1.00 76.69 96 ASP A C 1
ATOM 780 O O . ASP A 1 96 ? 8.725 -14.224 10.491 1.00 76.69 96 ASP A O 1
ATOM 784 N N . ILE A 1 97 ? 6.946 -12.922 10.069 1.00 74.38 97 ILE A N 1
ATOM 785 C CA . ILE A 1 97 ? 6.399 -12.916 11.434 1.00 74.38 97 ILE A CA 1
ATOM 786 C C . ILE A 1 97 ? 5.427 -14.082 11.651 1.00 74.38 97 ILE A C 1
ATOM 788 O O . ILE A 1 97 ? 5.487 -14.764 12.668 1.00 74.38 97 ILE A O 1
ATOM 792 N N . PHE A 1 98 ? 4.500 -14.295 10.712 1.00 75.44 98 PHE A N 1
ATOM 793 C CA . PHE A 1 98 ? 3.378 -15.225 10.891 1.00 75.44 98 PHE A CA 1
ATOM 794 C C . PHE A 1 98 ? 3.552 -16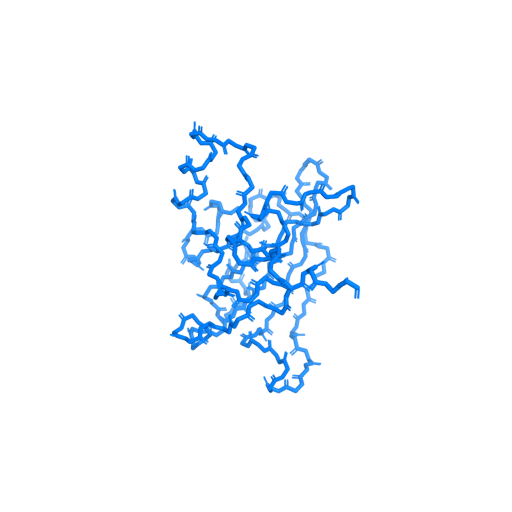.564 10.156 1.00 75.44 98 PHE A C 1
ATOM 796 O O . PHE A 1 98 ? 2.773 -17.490 10.378 1.00 75.44 98 PHE A O 1
ATOM 803 N N . GLY A 1 99 ? 4.547 -16.684 9.272 1.00 78.06 99 GLY A N 1
ATOM 804 C CA . GLY A 1 99 ? 4.866 -17.903 8.520 1.00 78.06 99 GLY A CA 1
ATOM 805 C C . GLY A 1 99 ? 3.870 -18.284 7.416 1.00 78.06 99 GLY A C 1
ATOM 806 O O . GLY A 1 99 ? 4.140 -19.202 6.637 1.00 78.06 99 GLY A O 1
ATOM 807 N N . ASP A 1 100 ? 2.734 -17.594 7.312 1.00 81.25 100 ASP A N 1
ATOM 808 C CA . ASP A 1 100 ? 1.712 -17.806 6.290 1.00 81.25 100 ASP A CA 1
ATOM 809 C C . ASP A 1 100 ? 1.972 -16.975 5.028 1.00 81.25 100 ASP A C 1
ATOM 811 O O . ASP A 1 100 ? 2.757 -16.032 5.015 1.00 81.25 100 ASP A O 1
ATOM 815 N N . VAL A 1 101 ? 1.316 -17.331 3.928 1.00 83.75 101 VAL A N 1
ATOM 816 C CA . VAL A 1 101 ? 1.483 -16.637 2.646 1.00 83.75 101 VAL A CA 1
ATOM 817 C C . VAL A 1 101 ? 0.963 -15.196 2.742 1.00 83.75 101 VAL A C 1
ATOM 819 O O . VAL A 1 101 ? -0.188 -14.980 3.128 1.00 83.75 101 VAL A O 1
ATOM 822 N N . LYS A 1 102 ? 1.775 -14.208 2.335 1.00 79.94 102 LYS A N 1
ATOM 823 C CA . LYS A 1 102 ? 1.385 -12.786 2.285 1.00 79.94 102 LYS A CA 1
ATOM 824 C C . LYS A 1 102 ? 0.332 -12.565 1.182 1.00 79.94 102 LYS A C 1
ATOM 826 O O . LYS A 1 102 ? 0.676 -12.286 0.041 1.00 79.94 102 LYS A O 1
ATOM 831 N N . ARG A 1 103 ? -0.962 -12.723 1.499 1.00 80.19 103 ARG A N 1
ATOM 832 C CA . ARG A 1 103 ? -2.073 -12.546 0.528 1.00 80.19 103 ARG A CA 1
ATOM 833 C C . ARG A 1 103 ? -2.803 -11.203 0.634 1.00 80.19 103 ARG A C 1
ATOM 835 O O . ARG A 1 103 ? -3.350 -10.738 -0.371 1.00 80.19 103 ARG A O 1
ATOM 842 N N . GLY A 1 104 ? -2.822 -10.614 1.834 1.00 88.50 104 GLY A N 1
ATOM 843 C CA . GLY A 1 104 ? -3.632 -9.435 2.155 1.00 88.50 104 GLY A CA 1
ATOM 844 C C . GLY A 1 104 ? -5.138 -9.679 2.015 1.00 88.50 104 GLY A C 1
ATOM 845 O O . GLY A 1 104 ? -5.577 -10.795 1.730 1.00 88.50 104 GLY A O 1
ATOM 846 N N . LEU A 1 105 ? -5.929 -8.620 2.187 1.00 92.00 105 LEU A N 1
ATOM 847 C CA . LEU A 1 105 ? -7.363 -8.619 1.881 1.00 92.00 105 LEU A CA 1
ATOM 848 C C . LEU A 1 105 ? -7.611 -7.892 0.563 1.00 92.00 105 LEU A C 1
ATOM 850 O O . LEU A 1 105 ? -7.210 -6.740 0.410 1.00 92.00 105 LEU A O 1
ATOM 854 N N . ARG A 1 106 ? -8.323 -8.522 -0.374 1.00 93.38 106 ARG A N 1
ATOM 855 C CA . ARG A 1 106 ? -8.887 -7.825 -1.540 1.00 93.38 106 ARG A CA 1
ATOM 856 C C . ARG A 1 106 ? -10.013 -6.897 -1.100 1.00 93.38 106 ARG A C 1
ATOM 858 O O . ARG A 1 106 ? -10.599 -7.076 -0.035 1.00 93.38 106 ARG A O 1
ATOM 865 N N . LEU A 1 107 ? -10.384 -5.951 -1.962 1.00 93.06 107 LEU A N 1
ATOM 866 C CA . LEU A 1 107 ? -11.472 -5.009 -1.682 1.00 93.06 107 LEU A CA 1
ATOM 867 C C . LEU A 1 107 ? -12.780 -5.710 -1.265 1.00 93.06 107 LEU A C 1
ATOM 869 O O . LEU A 1 107 ? -13.388 -5.327 -0.271 1.00 93.06 107 LEU A O 1
ATOM 873 N N . SER A 1 108 ? -13.195 -6.765 -1.972 1.00 92.94 108 SER A N 1
ATOM 874 C CA . SER A 1 108 ? -14.415 -7.520 -1.640 1.00 92.94 108 SER A CA 1
ATOM 875 C C . SER A 1 108 ? -14.328 -8.241 -0.291 1.00 92.94 108 SER A C 1
ATOM 877 O O . SER A 1 108 ? -15.303 -8.274 0.459 1.00 92.94 108 SER A O 1
ATOM 879 N N . GLU A 1 109 ? -13.160 -8.790 0.039 1.00 92.88 109 GLU A N 1
ATOM 880 C CA . GLU A 1 109 ? -12.904 -9.463 1.314 1.00 92.88 109 GLU A CA 1
ATOM 881 C C . GLU A 1 109 ? -12.911 -8.454 2.460 1.00 92.88 109 GLU A C 1
ATOM 883 O O . GLU A 1 109 ? -13.580 -8.683 3.463 1.00 92.88 109 GLU A O 1
ATOM 888 N N . LEU A 1 110 ? -12.259 -7.302 2.286 1.00 92.00 110 LEU A N 1
ATOM 889 C CA . LEU A 1 110 ? -12.286 -6.214 3.259 1.00 92.00 110 LEU A CA 1
ATOM 890 C C . LEU A 1 110 ? -13.718 -5.730 3.519 1.00 92.00 110 LEU A C 1
ATOM 892 O O . LEU A 1 110 ? -14.115 -5.608 4.673 1.00 92.00 110 LEU A O 1
ATOM 896 N N . LEU A 1 111 ? -14.516 -5.501 2.472 1.00 92.06 111 LEU A N 1
ATOM 897 C CA . LEU A 1 111 ? -15.915 -5.084 2.624 1.00 92.06 111 LEU A CA 1
ATOM 898 C C . LEU A 1 111 ? -16.743 -6.120 3.393 1.00 92.06 111 LEU A C 1
ATOM 900 O O . LEU A 1 111 ? -17.551 -5.750 4.246 1.00 92.06 111 LEU A O 1
ATOM 904 N N . LYS A 1 112 ? -16.517 -7.414 3.138 1.00 92.75 112 LYS A N 1
ATOM 905 C CA . LYS A 1 112 ? -17.155 -8.496 3.896 1.00 92.75 112 LYS A CA 1
ATOM 906 C C . LYS A 1 112 ? -16.768 -8.441 5.375 1.00 92.75 112 LYS A C 1
ATOM 908 O O . LYS A 1 112 ? -17.640 -8.502 6.235 1.00 92.75 112 LYS A O 1
ATOM 913 N N . VAL A 1 113 ? -15.482 -8.265 5.672 1.00 89.88 113 VAL A N 1
ATOM 914 C CA . VAL A 1 113 ? -14.969 -8.162 7.046 1.00 89.88 113 VAL A CA 1
ATOM 915 C C . VAL A 1 113 ? -15.549 -6.953 7.769 1.00 89.88 113 VAL A C 1
ATOM 917 O O . VAL A 1 113 ? -16.036 -7.101 8.882 1.00 89.88 113 VAL A O 1
ATOM 920 N N . LEU A 1 114 ? -15.569 -5.781 7.135 1.00 88.69 114 LEU A N 1
ATOM 921 C CA . LEU A 1 114 ? -16.143 -4.569 7.726 1.00 88.69 114 LEU A CA 1
ATOM 922 C C . LEU A 1 114 ? -17.641 -4.720 8.023 1.00 88.69 114 LEU A C 1
ATOM 924 O O . LEU A 1 114 ? -18.122 -4.172 9.011 1.00 88.69 114 LEU A O 1
ATOM 928 N N . LYS A 1 115 ? -18.368 -5.478 7.192 1.00 91.25 115 LYS A N 1
ATOM 929 C CA . LYS A 1 115 ? -19.794 -5.761 7.383 1.00 91.25 115 LYS A CA 1
ATOM 930 C C . LYS A 1 115 ? -20.052 -6.770 8.504 1.00 91.25 115 LYS A C 1
ATOM 932 O O . LYS A 1 115 ? -21.000 -6.603 9.262 1.00 91.25 115 LYS A O 1
ATOM 937 N N . GLU A 1 116 ? -19.265 -7.839 8.565 1.00 92.38 116 GLU A N 1
ATOM 938 C CA . GLU A 1 116 ? -19.544 -8.989 9.433 1.00 92.38 116 GLU A CA 1
ATOM 939 C C . GLU A 1 116 ? -18.817 -8.912 10.779 1.00 92.38 116 GLU A C 1
ATOM 941 O O . GLU A 1 116 ? -19.348 -9.337 11.802 1.00 92.38 116 GLU A O 1
ATOM 946 N N . SER A 1 117 ? -17.573 -8.435 10.797 1.00 84.56 117 SER A N 1
ATOM 947 C CA . SER A 1 117 ? -16.700 -8.454 11.976 1.00 84.56 117 SER A CA 1
ATOM 948 C C . SER A 1 117 ? -15.562 -7.427 11.837 1.00 84.56 117 SER A C 1
ATOM 950 O O . SER A 1 117 ? -14.413 -7.810 11.595 1.00 84.56 117 SER A O 1
ATOM 952 N N . PRO A 1 118 ? -15.840 -6.120 11.996 1.00 81.44 118 PRO A N 1
ATOM 953 C CA . PRO A 1 118 ? -14.859 -5.055 11.761 1.00 81.44 118 PRO A CA 1
ATOM 954 C C . PRO A 1 118 ? -13.654 -5.092 12.716 1.00 81.44 118 PRO A C 1
ATOM 956 O O . PRO A 1 118 ? -12.601 -4.556 12.389 1.00 81.44 118 PRO A O 1
ATOM 959 N N . SER A 1 119 ? -13.784 -5.740 13.877 1.00 78.12 119 SER A N 1
ATOM 960 C CA . SER A 1 119 ? -12.717 -5.925 14.873 1.00 78.12 119 SER A CA 1
ATOM 961 C C . SER A 1 119 ? -11.997 -7.277 14.769 1.00 78.12 119 SER A C 1
ATOM 963 O O . SER A 1 119 ? -11.253 -7.656 15.674 1.00 78.12 119 SER A O 1
ATOM 965 N N . LYS A 1 120 ? -12.223 -8.041 13.692 1.00 78.81 120 LYS A N 1
ATOM 966 C CA . LYS A 1 120 ? -11.627 -9.369 13.518 1.00 78.81 120 LYS A CA 1
ATOM 967 C C . LYS A 1 120 ? -10.104 -9.287 13.387 1.00 78.81 120 LYS A C 1
ATOM 969 O O . LYS A 1 120 ? -9.580 -8.571 12.539 1.00 78.81 120 LYS A O 1
ATOM 974 N N . LEU A 1 121 ? -9.408 -10.095 14.183 1.00 76.69 121 LEU A N 1
ATOM 975 C CA . LEU A 1 121 ? -7.975 -10.347 14.039 1.00 76.69 121 LEU A CA 1
ATOM 976 C C . LEU A 1 121 ? -7.744 -11.464 13.010 1.00 76.69 121 LEU A C 1
ATOM 978 O O . LEU A 1 121 ? -8.444 -12.478 13.022 1.00 76.69 121 LEU A O 1
ATOM 982 N N . PHE A 1 122 ? -6.745 -11.304 12.140 1.00 74.50 122 PHE A N 1
ATOM 983 C CA . PHE A 1 122 ? -6.396 -12.286 11.099 1.00 74.50 122 PHE A CA 1
ATOM 984 C C . PHE A 1 122 ? -5.047 -12.938 11.388 1.00 74.50 122 PHE A C 1
ATOM 986 O O . PHE A 1 122 ? -4.108 -12.838 10.601 1.00 74.50 122 PHE A O 1
ATOM 993 N N . ILE A 1 123 ? -4.940 -13.598 12.537 1.00 75.38 123 ILE A N 1
ATOM 994 C CA . ILE A 1 123 ? -3.712 -14.263 12.983 1.00 75.38 123 ILE A CA 1
ATOM 995 C C . ILE A 1 123 ? -3.797 -15.760 12.626 1.00 75.38 123 ILE A C 1
ATOM 997 O O . ILE A 1 123 ? -4.793 -16.390 12.982 1.00 75.38 123 ILE A O 1
ATOM 1001 N N . PRO A 1 124 ? -2.806 -16.348 11.926 1.00 71.81 124 PRO A N 1
ATOM 1002 C CA . PRO A 1 124 ? -2.793 -17.785 11.639 1.00 71.81 124 PRO A CA 1
ATOM 1003 C C . PRO A 1 124 ? -2.695 -18.623 12.919 1.00 71.81 124 PRO A C 1
ATOM 1005 O O . PRO A 1 124 ? -1.971 -18.250 13.840 1.00 71.81 124 PRO A O 1
ATOM 1008 N N . GLU A 1 125 ? -3.340 -19.791 12.955 1.00 70.56 125 GLU A N 1
ATOM 1009 C CA . GLU A 1 125 ? -3.348 -20.688 14.130 1.00 70.56 125 GLU A CA 1
ATOM 1010 C C . GLU A 1 125 ? -1.934 -21.088 14.589 1.00 70.56 125 GLU A C 1
ATOM 1012 O O . GLU A 1 125 ? -1.656 -21.194 15.782 1.00 70.56 125 GLU A O 1
ATOM 1017 N N . ASN A 1 126 ? -0.998 -21.210 13.647 1.00 62.12 126 ASN A N 1
ATOM 1018 C CA . ASN A 1 126 ? 0.374 -21.637 13.925 1.00 62.12 126 ASN A CA 1
ATOM 1019 C C . ASN A 1 126 ? 1.287 -20.500 14.417 1.00 62.12 126 ASN A C 1
ATOM 1021 O O . ASN A 1 126 ? 2.418 -20.775 14.824 1.00 62.12 126 ASN A O 1
ATOM 1025 N N . ALA A 1 127 ? 0.817 -19.245 14.404 1.00 58.91 127 ALA A N 1
ATOM 1026 C CA . ALA A 1 127 ? 1.612 -18.067 14.762 1.00 58.91 127 ALA A CA 1
ATOM 1027 C C . ALA A 1 127 ? 2.122 -18.097 16.213 1.00 58.91 127 ALA A C 1
ATOM 1029 O O . ALA A 1 127 ? 3.160 -17.517 16.514 1.00 58.91 127 ALA A O 1
ATOM 1030 N N . PHE A 1 128 ? 1.428 -18.810 17.105 1.00 55.25 128 PHE A N 1
ATOM 1031 C CA . PHE A 1 128 ? 1.817 -18.957 18.511 1.00 55.25 128 PHE A CA 1
ATOM 1032 C C . PHE A 1 128 ? 2.615 -20.237 18.808 1.00 55.25 128 PHE A C 1
ATOM 1034 O O . PHE A 1 128 ? 3.080 -20.414 19.933 1.00 55.25 128 PHE A O 1
ATOM 1041 N N . SER A 1 129 ? 2.827 -21.124 17.826 1.00 49.72 129 SER A N 1
ATOM 1042 C CA . SER A 1 129 ? 3.628 -22.344 18.038 1.00 49.72 129 SER A CA 1
ATOM 1043 C C . SER A 1 129 ? 5.130 -22.058 18.183 1.00 49.72 129 SER A C 1
ATOM 1045 O O . SER A 1 129 ? 5.831 -22.809 18.853 1.00 49.72 129 SER A O 1
ATOM 1047 N N . ALA A 1 130 ? 5.609 -20.927 17.651 1.00 42.91 130 ALA A N 1
ATOM 1048 C CA . ALA A 1 130 ? 7.000 -20.487 17.770 1.00 42.91 130 ALA A CA 1
ATOM 1049 C C . ALA A 1 130 ? 7.332 -19.808 19.118 1.00 42.91 130 ALA A C 1
ATOM 1051 O O . ALA A 1 130 ? 8.493 -19.512 19.380 1.00 42.91 130 ALA A O 1
ATOM 1052 N N . ALA A 1 131 ? 6.333 -19.566 19.978 1.00 40.06 131 ALA A N 1
ATOM 1053 C CA . ALA A 1 131 ? 6.507 -18.902 21.274 1.00 40.06 131 ALA A CA 1
ATOM 1054 C C . ALA A 1 131 ? 6.573 -19.870 22.473 1.00 40.06 131 ALA A C 1
ATOM 1056 O O . ALA A 1 131 ? 6.683 -19.421 23.612 1.00 40.06 131 ALA A O 1
ATOM 1057 N N . ARG A 1 132 ? 6.528 -21.194 22.254 1.00 37.56 132 ARG A N 1
ATOM 1058 C CA . ARG A 1 132 ? 6.850 -22.189 23.292 1.00 37.56 132 ARG A CA 1
ATOM 1059 C C . ARG A 1 132 ? 8.331 -22.554 23.224 1.00 37.56 132 ARG A C 1
ATOM 1061 O O . ARG A 1 132 ? 8.687 -23.644 22.791 1.00 37.56 132 ARG A O 1
ATOM 1068 N N . ILE A 1 133 ? 9.183 -21.633 23.655 1.00 39.81 133 ILE A N 1
ATOM 1069 C CA . ILE A 1 133 ? 10.513 -21.987 24.155 1.00 39.81 133 ILE A CA 1
ATOM 1070 C C . ILE A 1 133 ? 10.395 -21.892 25.676 1.00 39.81 133 ILE A C 1
ATOM 1072 O O . ILE A 1 133 ? 10.160 -20.808 26.208 1.00 39.81 133 ILE A O 1
ATOM 1076 N N . HIS A 1 134 ? 10.407 -23.060 26.322 1.00 38.12 134 HIS A N 1
ATOM 1077 C CA . HIS A 1 134 ? 10.531 -23.204 27.772 1.00 38.12 134 HIS A CA 1
ATOM 1078 C C . HIS A 1 134 ? 11.927 -22.796 28.235 1.00 38.12 134 HIS A C 1
ATOM 1080 O O . HIS A 1 134 ? 12.887 -23.067 27.477 1.00 38.12 134 HIS A O 1
#

pLDDT: mean 86.2, std 13.45, range [37.56, 97.94]

Secondary structure (DSSP, 8-state):
-GGGGGG--EEETTGGGT---TT--EEEEEE-S-HHHHHHHHHHTTPEEEEEEE--S-HHHHTTEEEEEEEE-TTS-EEEEEEE-HHHHHSPPBPTTT-SB---EEHHHHHHHHHH-TT-----GGGGGGG---